Protein AF-A0A3D9JRZ2-F1 (afdb_monomer_lite)

Secondary structure (DSSP, 8-state):
-HHHHTSHHHHHHHHH--BTTTEEEETTEEEE-TT-TTS-SS-TTS--TTGGGTTTS-S-GGGGT-EEE-TT--HHHHHHHHHHHHS-PPP------PPPTT--HHHHHHHHHHHHHIIIIII-SGGGHHHHHHHHHHHS-HHHHHHHHHHHHHHHT-

Foldseek 3Di:
DLVVCQAPVVLCCLAQNDDPPAWDDDPQEIEGDPPPCCVDPPDPPDPSSSCPCCVSHPPCSVVNVHHYHYPPDDPVNVVVVVVVVPDDDDPDQPFDLDFPPPADVVQLVVLVVVVVCCCVPVVVHCPCVVVSVCCSVPVRVVVVRVVSRVVRSVVSVD

Radius of gyration: 23.25 Å; chains: 1; bounding box: 43×38×57 Å

pLDDT: mean 84.67, std 12.86, range [37.88, 97.25]

Structure (mmCIF, N/CA/C/O backbone):
data_AF-A0A3D9JRZ2-F1
#
_entry.id   AF-A0A3D9JRZ2-F1
#
loop_
_atom_site.group_PDB
_atom_site.id
_atom_site.type_symbol
_atom_site.label_atom_id
_atom_site.label_alt_id
_atom_site.label_comp_id
_atom_site.label_asym_id
_atom_site.label_entity_id
_atom_site.label_seq_id
_atom_site.pdbx_PDB_ins_code
_atom_site.Cartn_x
_atom_site.Cartn_y
_atom_site.Cartn_z
_atom_site.occupancy
_atom_site.B_iso_or_equiv
_atom_site.auth_seq_id
_atom_site.auth_comp_id
_atom_site.auth_asym_id
_atom_site.auth_atom_id
_atom_site.pdbx_PDB_model_num
ATOM 1 N N . MET A 1 1 ? -9.167 -18.057 19.635 1.00 76.00 1 MET A N 1
ATOM 2 C CA . MET A 1 1 ? -8.370 -16.864 20.015 1.00 76.00 1 MET A CA 1
ATOM 3 C C . MET A 1 1 ? -8.498 -15.768 18.965 1.00 76.00 1 MET A C 1
ATOM 5 O O . MET A 1 1 ? -8.928 -14.682 19.319 1.00 76.00 1 MET A O 1
ATOM 9 N N . LEU A 1 2 ? -8.220 -16.058 17.689 1.00 81.56 2 LEU A N 1
ATOM 10 C CA . LEU A 1 2 ? -8.408 -15.110 16.581 1.00 81.56 2 LEU A CA 1
ATOM 11 C C . LEU A 1 2 ? -9.860 -14.606 16.448 1.00 81.56 2 LEU A C 1
ATOM 13 O O . LEU A 1 2 ? -10.071 -13.404 16.346 1.00 81.56 2 LEU A O 1
ATOM 17 N N . ASP A 1 3 ? -10.858 -15.483 16.587 1.00 85.06 3 ASP A N 1
ATOM 18 C CA . ASP A 1 3 ? -12.276 -15.074 16.543 1.00 85.06 3 ASP A CA 1
ATOM 19 C C . ASP A 1 3 ? -12.652 -14.074 17.643 1.00 85.06 3 ASP A C 1
ATOM 21 O O . ASP A 1 3 ? -13.483 -13.193 17.445 1.00 85.06 3 ASP A O 1
ATOM 25 N N . TRP A 1 4 ? -12.017 -14.190 18.813 1.00 88.50 4 TRP A N 1
ATOM 26 C CA . TRP A 1 4 ? -12.237 -13.252 19.908 1.00 88.50 4 TRP A CA 1
ATOM 27 C C . TRP A 1 4 ? -11.617 -11.888 19.595 1.00 88.50 4 TRP A C 1
ATOM 29 O O . TRP A 1 4 ? -12.265 -10.871 19.823 1.00 88.50 4 TRP A O 1
ATOM 39 N N . LEU A 1 5 ? -10.416 -11.857 19.007 1.00 84.75 5 LEU A N 1
ATOM 40 C CA . LEU A 1 5 ? -9.772 -10.613 18.570 1.00 84.75 5 LEU A CA 1
ATOM 41 C C . LEU A 1 5 ? -10.596 -9.889 17.496 1.00 84.75 5 LEU A C 1
ATOM 43 O O . LEU A 1 5 ? -10.687 -8.669 17.529 1.00 84.75 5 LEU A O 1
ATOM 47 N N . ALA A 1 6 ? -11.245 -10.633 16.595 1.00 84.38 6 ALA A N 1
ATOM 48 C CA . ALA A 1 6 ? -12.137 -10.081 15.573 1.00 84.38 6 ALA A CA 1
ATOM 49 C C . ALA A 1 6 ? -13.541 -9.704 16.091 1.00 84.38 6 ALA A C 1
ATOM 51 O O . ALA A 1 6 ? -14.337 -9.120 15.354 1.00 84.38 6 ALA A O 1
ATOM 52 N N . SER A 1 7 ? -13.870 -10.030 17.344 1.00 89.06 7 SER A N 1
ATOM 53 C CA . SER A 1 7 ? -15.127 -9.606 17.968 1.00 89.06 7 SER A CA 1
ATOM 54 C C . SER A 1 7 ? -15.118 -8.107 18.288 1.00 89.06 7 SER A C 1
ATOM 56 O O . SER A 1 7 ? -14.068 -7.471 18.292 1.00 89.06 7 SER A O 1
ATOM 58 N N . LYS A 1 8 ? -16.283 -7.536 18.627 1.00 89.31 8 LYS A N 1
ATOM 59 C CA . LYS A 1 8 ? -16.390 -6.128 19.054 1.00 89.31 8 LYS A CA 1
ATOM 60 C C . LYS A 1 8 ? -15.436 -5.798 20.200 1.00 89.31 8 LYS A C 1
ATOM 62 O O . LYS A 1 8 ? -14.719 -4.812 20.125 1.00 89.31 8 LYS A O 1
ATOM 67 N N . GLU A 1 9 ? -15.411 -6.634 21.233 1.00 90.06 9 GLU A N 1
ATOM 68 C CA . GLU A 1 9 ? -14.604 -6.376 22.430 1.00 90.06 9 GLU A CA 1
ATOM 69 C C . GLU A 1 9 ? -13.107 -6.550 22.158 1.00 90.06 9 GLU A C 1
ATOM 71 O O . GLU A 1 9 ? -12.298 -5.744 22.610 1.00 90.06 9 GLU A O 1
ATOM 76 N N . GLY A 1 10 ? -12.740 -7.556 21.358 1.00 88.56 10 GLY A N 1
ATOM 77 C CA . GLY A 1 10 ? -11.362 -7.731 20.903 1.00 88.56 10 GLY A CA 1
ATOM 78 C C . GLY A 1 10 ? -10.887 -6.545 20.067 1.00 88.56 10 GLY A C 1
ATOM 79 O O . GLY A 1 10 ? -9.820 -5.999 20.334 1.00 88.56 10 GLY A O 1
ATOM 80 N N . PHE A 1 11 ? -11.719 -6.088 19.127 1.00 89.31 11 PHE A N 1
ATOM 81 C CA . PHE A 1 11 ? -11.433 -4.933 18.284 1.00 89.31 11 PHE A CA 1
ATOM 82 C C . PHE A 1 11 ? -11.238 -3.656 19.104 1.00 89.31 11 PHE A C 1
ATOM 84 O O . PHE A 1 11 ? -10.261 -2.946 18.875 1.00 89.31 11 PHE A O 1
ATOM 91 N N . LEU A 1 12 ? -12.131 -3.371 20.060 1.00 89.06 12 LEU A N 1
ATOM 92 C CA . LEU A 1 12 ? -12.025 -2.200 20.936 1.00 89.06 12 LEU A CA 1
ATOM 93 C C . LEU A 1 12 ? -10.743 -2.245 21.770 1.00 89.06 12 LEU A C 1
ATOM 95 O O . LEU A 1 12 ? -10.041 -1.240 21.843 1.00 89.06 12 LEU A O 1
ATOM 99 N N . LEU A 1 13 ? -10.406 -3.407 22.337 1.00 87.69 13 LEU A N 1
ATOM 100 C CA . LEU A 1 13 ? -9.185 -3.566 23.121 1.00 87.69 13 LEU A CA 1
ATOM 101 C C . LEU A 1 13 ? -7.937 -3.324 22.278 1.00 87.69 13 LEU A C 1
ATOM 103 O O . LEU A 1 13 ? -7.040 -2.608 22.717 1.00 87.69 13 LEU A O 1
ATOM 107 N N . THR A 1 14 ? -7.869 -3.918 21.086 1.00 86.06 14 THR A N 1
ATOM 108 C CA . THR A 1 14 ? -6.682 -3.778 20.248 1.00 86.06 14 THR A CA 1
ATOM 109 C C . THR A 1 14 ? -6.604 -2.402 19.610 1.00 86.06 14 THR A C 1
ATOM 111 O O . THR A 1 14 ? -5.513 -1.901 19.504 1.00 86.06 14 THR 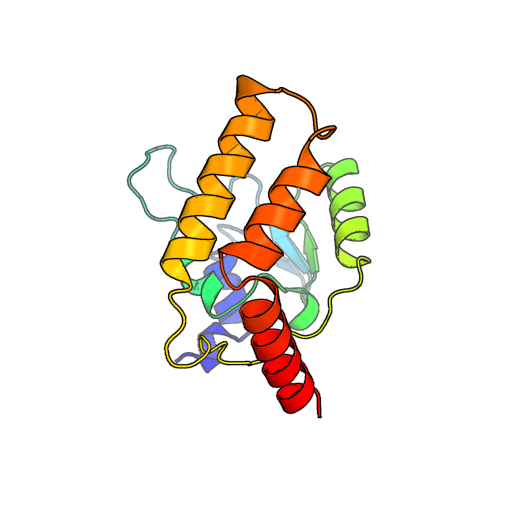A O 1
ATOM 114 N N . HIS A 1 15 ? -7.696 -1.739 19.231 1.00 84.12 15 HIS A N 1
ATOM 115 C CA . HIS A 1 15 ? -7.603 -0.458 18.509 1.00 84.12 15 HIS A CA 1
ATOM 116 C C . HIS A 1 15 ? -7.696 0.773 19.405 1.00 84.12 15 HIS A C 1
ATOM 118 O O . HIS A 1 15 ? -7.107 1.807 19.099 1.00 84.12 15 HIS A O 1
ATOM 124 N N . TYR A 1 16 ? -8.444 0.679 20.504 1.00 84.81 16 TYR A N 1
ATOM 125 C CA . TYR A 1 16 ? -8.772 1.823 21.355 1.00 84.81 16 TYR A CA 1
ATOM 126 C C . TYR A 1 16 ? -8.428 1.601 22.827 1.00 84.81 16 TYR A C 1
ATOM 128 O O . TYR A 1 16 ? -8.553 2.532 23.613 1.00 84.81 16 TYR A O 1
ATOM 136 N N . GLY A 1 17 ? -7.977 0.411 23.222 1.00 86.44 17 GLY A N 1
ATOM 137 C CA . GLY A 1 17 ? -7.527 0.112 24.574 1.00 86.44 17 GLY A CA 1
ATOM 138 C C . GLY A 1 17 ? -8.655 -0.192 25.560 1.00 86.44 17 GLY A C 1
ATOM 139 O O . GLY A 1 17 ? -9.593 -0.921 25.264 1.00 86.44 17 GLY A O 1
ATOM 140 N N . PHE A 1 18 ? -8.532 0.308 26.787 1.00 86.06 18 PHE A N 1
ATOM 141 C CA . PHE A 1 18 ? -9.471 0.019 27.882 1.00 86.06 18 PHE A CA 1
ATOM 142 C C . PHE A 1 18 ? -10.580 1.069 28.018 1.00 86.06 18 PHE A C 1
ATOM 144 O O . PHE A 1 18 ? -10.286 2.264 28.108 1.00 86.06 18 PHE A O 1
ATOM 151 N N . GLU A 1 19 ? -11.829 0.619 28.153 1.00 88.50 19 GLU A N 1
ATOM 152 C CA . GLU A 1 19 ? -12.978 1.472 28.479 1.00 88.50 19 GLU A CA 1
ATOM 153 C C . GLU A 1 19 ? -12.776 2.225 29.808 1.00 88.50 19 GLU A C 1
ATOM 155 O O . GLU A 1 19 ? -12.188 1.707 30.758 1.00 88.50 19 GLU A O 1
ATOM 160 N N . GLY A 1 20 ? -13.218 3.481 29.871 1.00 85.31 20 GLY A N 1
ATOM 161 C CA . GLY A 1 20 ? -13.068 4.383 31.016 1.00 85.31 20 GLY A CA 1
ATOM 162 C C . GLY A 1 20 ? -11.680 5.017 31.151 1.00 85.31 20 GLY A C 1
ATOM 163 O O . GLY A 1 20 ? -11.565 6.102 31.715 1.00 85.31 20 GLY A O 1
ATOM 164 N N . LYS A 1 21 ? -10.637 4.383 30.600 1.00 83.75 21 LYS A N 1
ATOM 165 C CA . LYS A 1 21 ? -9.277 4.945 30.542 1.00 83.75 21 LYS A CA 1
ATOM 166 C C . LYS A 1 21 ? -8.967 5.584 29.193 1.00 83.75 21 LYS A C 1
ATOM 168 O O . LYS A 1 21 ? -8.344 6.637 29.155 1.00 83.75 21 LYS A O 1
ATOM 173 N N . HIS A 1 22 ? -9.387 4.936 28.112 1.00 84.12 22 HIS A N 1
ATOM 174 C CA . HIS A 1 22 ? -9.019 5.315 26.754 1.00 84.12 22 HIS A CA 1
ATOM 175 C C . HIS A 1 22 ? -10.223 5.753 25.912 1.00 84.12 22 HIS A C 1
ATOM 177 O O . HIS A 1 22 ? -10.158 6.671 25.099 1.00 84.12 22 HIS A O 1
ATOM 183 N N . TYR A 1 23 ? -11.375 5.134 26.121 1.00 88.75 23 TYR A N 1
ATOM 184 C CA . TYR A 1 23 ? -12.613 5.540 25.467 1.00 88.75 23 TYR A CA 1
ATOM 185 C C . TYR A 1 23 ? -13.781 5.418 26.434 1.00 88.75 23 TYR A C 1
ATOM 187 O O . TYR A 1 23 ? -13.700 4.718 27.443 1.00 88.75 23 TYR A O 1
ATOM 195 N N . THR A 1 24 ? -14.886 6.074 26.116 1.00 91.56 24 THR A N 1
ATOM 196 C CA . THR A 1 24 ? -16.180 5.829 26.753 1.00 91.56 24 THR A CA 1
ATOM 197 C C . THR A 1 24 ? -17.136 5.219 25.743 1.00 91.56 24 THR A C 1
ATOM 199 O O . THR A 1 24 ? -17.037 5.474 24.540 1.00 91.56 24 THR A O 1
ATOM 202 N N . ARG A 1 25 ? -18.047 4.371 26.219 1.00 91.88 25 ARG A N 1
ATOM 203 C CA . ARG A 1 25 ? -19.028 3.691 25.378 1.00 91.88 25 ARG A CA 1
ATOM 204 C C . ARG A 1 25 ? -20.438 4.054 25.809 1.00 91.88 25 ARG A C 1
ATOM 206 O O . ARG A 1 25 ? -20.781 3.999 26.984 1.00 91.88 25 ARG A O 1
ATOM 213 N N . SER A 1 26 ? -21.270 4.379 24.829 1.00 91.88 26 SER A N 1
ATOM 214 C CA . SER A 1 26 ? -22.713 4.525 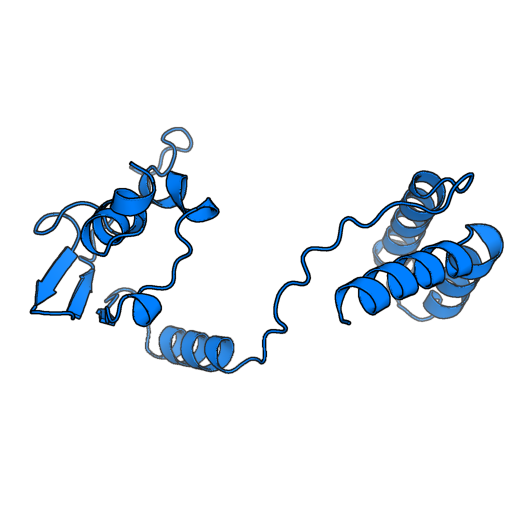24.991 1.00 91.88 26 SER A CA 1
ATOM 215 C C . SER A 1 26 ? -23.401 3.708 23.903 1.00 91.88 26 SER A C 1
ATOM 217 O O . SER A 1 26 ? -23.450 4.099 22.736 1.00 91.88 26 SER A O 1
ATOM 219 N N . GLY A 1 27 ? -23.859 2.505 24.259 1.00 90.19 27 GLY A N 1
ATOM 220 C CA . GLY A 1 27 ? -24.388 1.541 23.292 1.00 90.19 27 GLY A CA 1
ATOM 221 C C . GLY A 1 27 ? -23.333 1.118 22.261 1.00 90.19 27 GLY A C 1
ATOM 222 O O . GLY A 1 27 ? -22.367 0.432 22.603 1.00 90.19 27 GLY A O 1
ATOM 223 N N . ASN A 1 28 ? -23.531 1.519 21.001 1.00 90.56 28 ASN A N 1
ATOM 224 C CA . ASN A 1 28 ? -22.597 1.279 19.890 1.00 90.56 28 ASN A CA 1
ATOM 225 C C . ASN A 1 28 ? -21.707 2.493 19.569 1.00 90.56 28 ASN A C 1
ATOM 227 O O . ASN A 1 28 ? -20.867 2.410 18.673 1.00 90.56 28 ASN A O 1
ATOM 231 N N . THR A 1 29 ? -21.889 3.611 20.271 1.00 91.56 29 THR A N 1
ATOM 232 C CA . THR A 1 29 ? -21.077 4.813 20.092 1.00 91.56 29 THR A CA 1
ATOM 23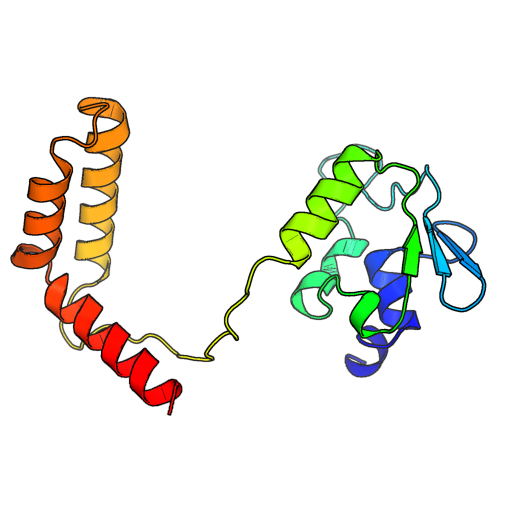3 C C . THR A 1 29 ? -19.877 4.765 21.030 1.00 91.56 29 THR A C 1
ATOM 235 O O . THR A 1 29 ? -20.029 4.568 22.236 1.00 91.56 29 THR A O 1
ATOM 238 N N . ILE A 1 30 ? -18.688 4.940 20.464 1.00 91.69 30 ILE A N 1
ATOM 239 C CA . ILE A 1 30 ? -17.394 4.930 21.140 1.00 91.69 30 ILE A CA 1
ATOM 240 C C . ILE A 1 30 ? -16.814 6.333 21.036 1.00 91.69 30 ILE A C 1
ATOM 242 O O . ILE A 1 30 ? -16.547 6.804 19.934 1.00 91.69 30 ILE A O 1
ATOM 246 N N . THR A 1 31 ? -16.604 6.999 22.163 1.00 90.38 31 THR A N 1
ATOM 247 C CA . THR A 1 31 ? -15.979 8.324 22.202 1.00 90.38 31 THR A CA 1
ATOM 248 C C . THR A 1 31 ? -14.555 8.177 22.711 1.00 90.38 31 THR A C 1
ATOM 250 O O . THR A 1 31 ? -14.343 7.762 23.852 1.00 90.38 31 THR A O 1
ATOM 253 N N . LEU A 1 32 ? -13.573 8.502 21.872 1.00 87.88 32 LEU A N 1
ATOM 254 C CA . LEU A 1 32 ? -12.165 8.455 22.259 1.00 87.88 32 LEU A CA 1
ATOM 255 C C . LEU A 1 32 ? -11.856 9.596 23.231 1.00 87.88 32 LEU A C 1
ATOM 257 O O . LEU A 1 32 ? -12.321 10.722 23.056 1.00 87.88 32 LEU A O 1
ATOM 261 N N . LEU A 1 33 ? -11.066 9.315 24.264 1.00 85.31 33 LEU A N 1
ATOM 262 C CA . LEU A 1 33 ? -10.602 10.340 25.191 1.00 85.31 33 LEU A CA 1
ATOM 263 C C . LEU A 1 33 ? -9.364 11.032 24.606 1.00 85.31 33 LEU A C 1
ATOM 265 O O . LEU A 1 33 ? -8.490 10.394 24.020 1.00 85.31 33 LEU A O 1
ATOM 269 N N . ALA A 1 34 ? -9.286 12.357 24.758 1.00 64.75 34 ALA A N 1
ATOM 270 C CA . ALA A 1 34 ? -8.257 13.191 24.130 1.00 64.75 34 ALA A CA 1
ATOM 271 C C . ALA A 1 34 ? -6.817 12.858 24.572 1.00 64.75 34 ALA A C 1
ATOM 273 O O . ALA A 1 34 ? -5.882 13.223 23.864 1.00 64.75 34 ALA A O 1
ATOM 274 N N . ASP A 1 35 ? -6.651 12.113 25.669 1.00 61.69 35 ASP A N 1
ATOM 275 C CA . ASP A 1 35 ? -5.381 11.614 26.220 1.00 61.69 35 ASP A CA 1
ATOM 276 C C . ASP A 1 35 ? -5.084 10.151 25.845 1.00 61.69 35 ASP A C 1
ATOM 278 O O . ASP A 1 35 ? -4.292 9.478 26.498 1.00 61.69 35 ASP A O 1
ATOM 282 N N . ASN A 1 36 ? -5.673 9.649 24.754 1.00 53.50 36 ASN A N 1
ATOM 283 C CA . ASN A 1 36 ? -5.324 8.363 24.143 1.00 53.50 36 ASN A CA 1
ATOM 284 C C . ASN A 1 36 ? -3.913 8.325 23.549 1.00 53.50 36 ASN A C 1
ATOM 286 O O . ASN A 1 36 ? -3.732 8.134 22.348 1.00 53.50 36 ASN A O 1
ATOM 290 N N . SER A 1 37 ? -2.898 8.513 24.379 1.00 47.22 37 SER A N 1
ATOM 291 C CA . SER A 1 37 ? -1.536 8.061 24.137 1.00 47.22 37 SER A CA 1
ATOM 292 C C . SER A 1 37 ? -1.401 6.604 24.594 1.00 47.22 37 SER A C 1
ATOM 294 O O . SER A 1 37 ? -0.611 6.250 25.464 1.00 47.22 37 SER A O 1
ATOM 296 N N . GLY A 1 38 ? -2.193 5.722 23.975 1.00 48.16 38 GLY A N 1
ATOM 297 C CA . GLY A 1 38 ? -1.733 4.346 23.765 1.00 48.16 38 GLY A CA 1
ATOM 298 C C . GLY A 1 38 ? -0.538 4.311 22.800 1.00 48.16 38 GLY A C 1
ATOM 299 O O . GLY A 1 38 ? 0.290 3.409 22.876 1.00 48.16 38 GLY A O 1
ATOM 300 N N . THR A 1 39 ? -0.391 5.365 21.986 1.00 47.97 39 THR A N 1
ATOM 301 C CA . THR A 1 39 ? 0.852 5.757 21.322 1.00 47.97 39 THR A CA 1
ATOM 302 C C . THR A 1 39 ? 1.842 6.232 22.381 1.00 47.97 39 THR A C 1
ATOM 304 O O . THR A 1 39 ? 1.566 7.220 23.061 1.00 47.97 39 THR A O 1
ATOM 307 N N . GLY A 1 40 ? 2.951 5.509 22.538 1.00 43.78 40 GLY A N 1
ATOM 308 C CA . GLY A 1 40 ? 3.923 5.660 23.619 1.00 43.78 40 GLY A CA 1
ATOM 309 C C . GLY A 1 40 ? 4.171 7.098 24.084 1.00 43.78 40 GLY A C 1
ATOM 310 O O . GLY A 1 40 ? 4.269 8.029 23.285 1.00 43.78 40 GLY A O 1
ATOM 311 N N . SER A 1 41 ? 4.314 7.258 25.403 1.00 37.88 41 SER A N 1
ATOM 312 C CA . SER A 1 41 ? 5.093 8.341 26.016 1.00 37.88 41 SER A CA 1
ATOM 313 C C . SER A 1 41 ? 6.248 8.686 25.083 1.00 37.88 41 SER A C 1
ATOM 315 O O . SER A 1 41 ? 7.062 7.800 24.928 1.00 37.88 41 SER A O 1
ATOM 317 N N . GLY A 1 42 ? 6.274 9.848 24.417 1.00 42.00 42 GLY A N 1
ATOM 318 C CA . GLY A 1 42 ? 7.068 10.159 23.207 1.00 42.00 42 GLY A CA 1
ATOM 319 C C . GLY A 1 42 ? 8.540 9.704 23.135 1.00 42.00 42 GLY A C 1
ATOM 320 O O . GLY A 1 42 ? 9.439 10.526 22.989 1.00 42.00 42 GLY A O 1
ATOM 321 N N . THR A 1 43 ? 8.785 8.400 23.181 1.00 40.59 43 THR A N 1
ATOM 322 C CA . THR A 1 43 ? 10.054 7.700 23.117 1.00 40.59 43 THR A CA 1
ATOM 323 C C . THR A 1 43 ? 9.947 6.698 21.966 1.00 40.59 43 THR A C 1
ATOM 325 O O . THR A 1 43 ? 8.962 5.963 21.880 1.00 40.59 43 THR A O 1
ATOM 328 N N . PRO A 1 44 ? 10.938 6.643 21.064 1.00 52.28 44 PRO A N 1
ATOM 329 C CA . PRO A 1 44 ? 10.911 5.789 19.870 1.00 52.28 44 PRO A CA 1
ATOM 330 C C . PRO A 1 44 ? 10.868 4.267 20.117 1.00 52.28 44 PRO A C 1
ATOM 332 O O . PRO A 1 44 ? 10.891 3.507 19.154 1.00 52.28 44 PRO A O 1
ATOM 335 N N . GLU A 1 45 ? 10.867 3.804 21.371 1.00 46.31 45 GLU A N 1
ATOM 336 C CA . GLU A 1 45 ? 11.228 2.423 21.734 1.00 46.31 45 GLU A CA 1
ATOM 337 C C . GLU A 1 45 ? 10.065 1.549 22.235 1.00 46.31 45 GLU A C 1
ATOM 339 O O . GLU A 1 45 ? 10.234 0.337 22.359 1.00 46.31 45 GLU A O 1
ATOM 344 N N . ALA A 1 46 ? 8.878 2.107 22.500 1.00 45.00 46 ALA A N 1
ATOM 345 C CA . ALA A 1 46 ? 7.713 1.304 22.878 1.00 45.00 46 ALA A CA 1
ATOM 346 C C . ALA A 1 46 ? 6.854 1.008 21.634 1.00 45.00 46 ALA A C 1
ATOM 348 O O . ALA A 1 46 ? 6.278 1.947 21.078 1.00 45.00 46 ALA A O 1
ATOM 349 N N . PRO A 1 47 ? 6.748 -0.256 21.175 1.00 53.06 47 PRO A N 1
ATOM 350 C CA . PRO A 1 47 ? 5.858 -0.591 20.073 1.00 53.06 47 PRO A CA 1
ATOM 351 C C . PRO A 1 47 ? 4.425 -0.225 20.458 1.00 53.06 47 PRO A C 1
ATOM 353 O O . PRO A 1 47 ? 3.956 -0.557 21.550 1.00 53.06 47 PRO A O 1
ATOM 356 N N . ASP A 1 48 ? 3.746 0.478 19.556 1.00 70.38 48 ASP A N 1
ATOM 357 C CA . ASP A 1 48 ? 2.335 0.807 19.690 1.00 70.38 48 ASP A CA 1
ATOM 358 C C . ASP A 1 48 ? 1.522 -0.495 19.686 1.00 70.38 48 ASP A C 1
ATOM 360 O O . ASP A 1 48 ? 1.229 -1.104 18.655 1.00 70.38 48 ASP A O 1
ATOM 364 N N . TRP A 1 49 ? 1.225 -0.983 20.886 1.00 74.56 49 TRP A N 1
ATOM 365 C CA . TRP A 1 49 ? 0.552 -2.260 21.082 1.00 74.56 49 TRP A CA 1
ATOM 366 C C . TRP A 1 49 ? -0.865 -2.249 20.498 1.00 74.56 49 TRP A C 1
ATOM 368 O O . TRP A 1 49 ? -1.392 -3.318 20.181 1.00 74.56 49 TRP A O 1
ATOM 378 N N . LEU A 1 50 ? -1.451 -1.060 20.302 1.00 77.00 50 LEU A N 1
ATOM 379 C CA . LEU A 1 50 ? -2.762 -0.921 19.687 1.00 77.00 50 LEU A CA 1
ATOM 380 C C . LEU A 1 50 ? -2.728 -1.287 18.189 1.00 77.00 50 LEU A C 1
ATOM 382 O O . LEU A 1 50 ? -3.605 -1.965 17.658 1.00 77.00 50 LEU A O 1
ATOM 386 N N . SER A 1 51 ? -1.655 -0.943 17.481 1.00 76.12 51 SER A N 1
ATOM 387 C CA . SER A 1 51 ? -1.540 -1.264 16.052 1.00 76.12 51 SER A CA 1
ATOM 388 C C . SER A 1 51 ? -1.001 -2.670 15.766 1.00 76.12 51 SER A C 1
ATOM 390 O O . SER A 1 51 ? -1.045 -3.118 14.617 1.00 76.12 51 SER A O 1
ATOM 392 N N . THR A 1 52 ? -0.568 -3.420 16.786 1.00 82.06 52 THR A N 1
ATOM 393 C CA . THR A 1 52 ? 0.059 -4.750 16.621 1.00 82.06 52 THR A CA 1
ATOM 394 C C . THR A 1 52 ? -0.845 -5.764 15.909 1.00 82.06 52 THR A C 1
ATOM 396 O O . THR A 1 52 ? -0.358 -6.604 15.156 1.00 82.06 52 THR A O 1
ATOM 399 N N . TRP A 1 53 ? -2.164 -5.678 16.101 1.00 80.69 53 TRP A N 1
ATOM 400 C CA . TRP A 1 53 ? -3.132 -6.623 15.525 1.00 80.69 53 TRP A CA 1
ATOM 401 C C . TRP A 1 53 ? -3.801 -6.135 14.233 1.00 80.69 53 TRP A C 1
ATOM 403 O O . TRP A 1 53 ? -4.575 -6.881 13.634 1.00 80.69 53 TRP A O 1
ATOM 413 N N . SER A 1 54 ? -3.457 -4.935 13.756 1.00 80.38 54 SER A N 1
ATOM 414 C CA . SER A 1 54 ? -4.083 -4.296 12.584 1.00 80.38 54 SER A CA 1
ATOM 415 C C . SER A 1 54 ? -3.971 -5.107 11.283 1.00 80.38 54 SER A C 1
ATOM 417 O O . SER A 1 54 ? -4.816 -4.987 10.398 1.00 80.38 54 SER A O 1
ATOM 419 N N . PHE A 1 55 ? -2.965 -5.985 11.168 1.00 80.81 55 PHE A N 1
ATOM 420 C CA . PHE A 1 55 ? -2.819 -6.894 10.024 1.00 80.81 55 PHE A CA 1
ATOM 421 C C . PHE A 1 55 ? -3.937 -7.948 9.943 1.00 80.81 55 PHE A C 1
ATOM 423 O O . PHE A 1 55 ? -4.201 -8.477 8.863 1.00 80.81 55 PHE A O 1
ATOM 430 N N . PHE A 1 56 ? -4.555 -8.287 11.079 1.00 81.62 56 PHE A N 1
ATOM 431 C CA . PHE A 1 56 ? -5.596 -9.307 11.197 1.00 81.62 56 PHE A CA 1
ATOM 432 C C . PHE A 1 56 ? -6.982 -8.687 11.405 1.00 81.62 56 PHE A C 1
ATOM 434 O O . PHE A 1 56 ? -7.960 -9.162 10.830 1.00 81.62 56 PHE A O 1
ATOM 441 N N . THR A 1 57 ? -7.071 -7.610 12.185 1.00 82.75 57 THR A N 1
ATOM 442 C CA . THR A 1 57 ? -8.301 -6.850 12.421 1.00 82.75 57 THR A CA 1
ATOM 443 C C . THR A 1 57 ? -8.168 -5.459 11.801 1.00 82.75 57 THR A C 1
ATOM 445 O O . THR A 1 57 ? -7.638 -4.562 12.444 1.00 82.75 57 THR A O 1
ATOM 448 N N . PRO A 1 58 ? -8.608 -5.251 10.545 1.00 79.69 58 PRO A N 1
ATOM 449 C CA . PRO A 1 58 ? -8.491 -3.948 9.898 1.00 79.69 58 PRO A CA 1
ATOM 450 C C . PRO A 1 58 ? -9.355 -2.902 10.613 1.00 79.69 58 PRO A C 1
ATOM 452 O O . PRO A 1 58 ? -10.415 -3.238 11.144 1.00 79.69 58 PRO A O 1
ATOM 455 N N . GLU A 1 59 ? -8.937 -1.634 10.574 1.00 81.12 59 GLU A N 1
ATOM 456 C CA . GLU A 1 59 ? -9.638 -0.504 11.201 1.00 81.12 59 GLU A CA 1
ATOM 457 C C . GLU A 1 59 ? -10.971 -0.199 10.487 1.00 81.12 59 GLU A C 1
ATOM 459 O O . GLU A 1 59 ? -11.103 0.728 9.691 1.00 81.12 59 GLU A O 1
ATOM 464 N N . ALA A 1 60 ? -11.979 -1.026 10.756 1.00 81.31 60 ALA A N 1
ATOM 465 C CA . ALA A 1 60 ? -13.303 -0.965 10.149 1.00 81.31 60 ALA A CA 1
ATOM 466 C C . ALA A 1 60 ? -14.406 -1.061 11.222 1.00 81.31 60 ALA A C 1
ATOM 468 O O . ALA A 1 60 ? -15.222 -1.987 11.193 1.00 81.31 60 ALA A O 1
ATOM 469 N N . PRO A 1 61 ? -14.486 -0.104 12.170 1.00 83.69 61 PRO A N 1
ATOM 470 C CA . PRO A 1 61 ? -15.472 -0.139 13.255 1.00 83.69 61 PRO A CA 1
ATOM 471 C C . PRO A 1 61 ? -16.920 -0.204 12.740 1.00 83.69 61 PRO A C 1
ATOM 473 O O . PRO A 1 61 ? -17.769 -0.863 13.341 1.00 83.69 61 PRO A O 1
ATOM 476 N N . MET A 1 62 ? -17.194 0.393 11.576 1.00 82.19 62 MET A N 1
ATOM 477 C CA . MET A 1 62 ? -18.509 0.347 10.930 1.00 82.19 62 MET A CA 1
ATOM 478 C C . MET A 1 62 ? -18.935 -1.067 10.519 1.00 82.19 62 MET A C 1
ATOM 480 O O . MET A 1 62 ? -20.117 -1.386 10.612 1.00 82.19 62 MET A O 1
ATOM 484 N N . ALA A 1 63 ? -17.997 -1.939 10.126 1.00 83.62 63 ALA A N 1
ATOM 485 C CA . ALA A 1 63 ? -18.299 -3.338 9.808 1.00 83.62 63 ALA A CA 1
ATOM 486 C C . ALA A 1 63 ? -18.775 -4.116 11.048 1.00 83.62 63 ALA A C 1
ATOM 488 O O . ALA A 1 63 ? -19.524 -5.083 10.938 1.00 83.62 63 ALA A O 1
ATOM 489 N N . LEU A 1 64 ? -18.390 -3.647 12.239 1.00 85.12 64 LEU A N 1
ATOM 490 C CA . LEU A 1 64 ? -18.846 -4.149 13.534 1.00 85.12 64 LEU A CA 1
ATOM 491 C C . LEU A 1 64 ? -20.074 -3.383 14.068 1.00 85.12 64 LEU A C 1
ATOM 493 O O . LEU A 1 64 ? -20.544 -3.650 15.178 1.00 85.12 64 LEU A O 1
ATOM 497 N N . GLY A 1 65 ? -20.613 -2.432 13.299 1.00 86.88 65 GLY A N 1
ATOM 498 C CA . GLY A 1 65 ? -21.722 -1.568 13.704 1.00 86.88 65 GLY A CA 1
ATOM 499 C C . GLY A 1 65 ? -21.367 -0.598 14.835 1.00 86.88 65 GLY A C 1
ATOM 500 O O . GLY A 1 65 ? -22.253 -0.229 15.604 1.00 86.88 65 GLY A O 1
ATOM 501 N N . LEU A 1 66 ? -20.088 -0.237 14.978 1.00 87.81 66 LEU A N 1
ATOM 502 C CA . LEU A 1 66 ? -19.593 0.739 15.949 1.00 87.81 66 LEU A CA 1
ATOM 503 C C . LEU A 1 66 ? -19.467 2.120 15.294 1.00 87.81 66 LEU A C 1
ATOM 505 O O . LEU A 1 66 ? -18.976 2.241 14.171 1.00 87.81 66 LEU A O 1
ATOM 509 N N . GLN A 1 67 ? -19.867 3.162 16.019 1.00 88.44 67 GLN A N 1
ATOM 510 C CA . GLN A 1 67 ? -19.677 4.554 15.618 1.00 88.44 67 GLN A CA 1
ATOM 511 C C . GLN A 1 67 ? -18.598 5.180 16.496 1.00 88.44 67 GLN A C 1
ATOM 513 O O . GLN A 1 67 ? -18.790 5.303 17.702 1.00 88.44 67 GLN A O 1
ATOM 518 N N . VAL A 1 68 ? -17.475 5.579 15.904 1.00 86.94 68 VAL A N 1
ATOM 519 C CA . VAL A 1 68 ? -16.331 6.121 16.649 1.00 86.94 68 VAL A CA 1
ATOM 520 C C . VAL A 1 68 ? -16.285 7.636 16.496 1.00 86.94 68 VAL A C 1
ATOM 522 O O . VAL A 1 68 ? -16.255 8.152 15.381 1.00 86.94 68 VAL A O 1
ATOM 525 N N . ILE A 1 69 ? -16.287 8.342 17.623 1.00 86.19 69 ILE A N 1
ATOM 526 C CA . ILE A 1 69 ? -16.157 9.793 17.716 1.00 86.19 69 ILE A CA 1
ATOM 527 C C . ILE A 1 69 ? -14.768 10.090 18.272 1.00 86.19 69 ILE A C 1
ATOM 529 O O . ILE A 1 69 ? -14.481 9.805 19.435 1.00 86.19 69 ILE A O 1
ATOM 533 N N . ASP A 1 70 ? -13.915 10.674 17.439 1.00 85.19 70 ASP A N 1
ATOM 534 C CA . ASP A 1 70 ? -12.610 11.172 17.858 1.00 85.19 70 ASP A CA 1
ATOM 535 C C . ASP A 1 70 ? -12.676 12.702 18.013 1.00 85.19 70 ASP A C 1
ATOM 537 O O . ASP A 1 70 ? -12.857 13.405 17.013 1.00 85.19 70 ASP A O 1
ATOM 541 N N . PRO A 1 71 ? -12.549 13.242 19.241 1.00 83.12 71 PRO A N 1
ATOM 542 C CA . PRO A 1 71 ? -12.605 14.682 19.482 1.00 83.12 71 PRO A CA 1
ATOM 543 C C . PRO A 1 71 ? -11.395 15.436 18.916 1.00 83.12 71 PRO A C 1
ATOM 545 O O . PRO A 1 71 ? -11.425 16.663 18.858 1.00 83.12 71 PRO A O 1
ATOM 548 N N . ARG A 1 72 ? -10.326 14.733 18.517 1.00 81.06 72 ARG A N 1
ATOM 549 C CA . ARG A 1 72 ? -9.129 15.332 17.913 1.00 81.06 72 ARG A CA 1
ATOM 550 C C . ARG A 1 72 ? -9.325 15.655 16.432 1.00 81.06 72 ARG A C 1
ATOM 552 O O . ARG A 1 72 ? -8.549 16.432 15.884 1.00 81.06 72 ARG A O 1
ATOM 559 N N . LEU A 1 73 ? -10.335 15.069 15.785 1.00 82.19 73 LEU A N 1
ATOM 560 C CA . LEU A 1 73 ? -10.615 15.312 14.374 1.00 82.19 73 LEU A CA 1
ATOM 561 C C . LEU A 1 73 ? -11.335 16.641 14.195 1.00 82.19 73 LEU A C 1
ATOM 563 O O . LEU A 1 73 ? -12.411 16.874 14.752 1.00 82.19 73 LEU A O 1
ATOM 567 N N . THR A 1 74 ? -10.754 17.494 13.361 1.00 88.31 74 THR A N 1
ATOM 568 C CA . THR A 1 74 ? -11.417 18.715 12.915 1.00 88.31 74 THR A CA 1
ATOM 569 C C . THR A 1 74 ? -12.552 18.378 11.950 1.00 88.31 74 THR A C 1
ATOM 571 O O . THR A 1 74 ? -12.628 17.274 11.408 1.00 88.31 74 THR A O 1
ATOM 574 N N . GLU A 1 75 ? -13.434 19.342 11.689 1.00 86.56 75 GLU A N 1
ATOM 575 C CA . GLU A 1 75 ? -14.507 19.148 10.707 1.00 86.56 75 GLU A CA 1
ATOM 576 C C . GLU A 1 75 ? -13.953 18.829 9.311 1.00 86.56 75 GLU A C 1
ATOM 578 O O . GLU A 1 75 ? -14.423 17.912 8.645 1.00 86.56 75 GLU A O 1
ATOM 583 N N . ARG A 1 76 ? -12.847 19.483 8.938 1.00 88.62 76 ARG A N 1
ATOM 584 C CA . ARG A 1 76 ? -12.105 19.190 7.709 1.00 88.62 76 ARG A CA 1
ATOM 585 C C . ARG A 1 76 ? -11.647 17.729 7.642 1.00 88.62 76 ARG A C 1
ATOM 587 O O . ARG A 1 76 ? -11.710 17.119 6.579 1.00 88.62 76 ARG A O 1
ATOM 594 N N . ASP A 1 77 ? -11.167 17.160 8.747 1.00 87.25 77 ASP A N 1
ATOM 595 C CA . ASP A 1 77 ? -10.691 15.771 8.760 1.00 87.25 77 ASP A CA 1
ATOM 596 C C . ASP A 1 77 ? -11.840 14.777 8.561 1.00 87.25 77 ASP A C 1
ATOM 598 O O . ASP A 1 77 ? -11.660 13.743 7.914 1.00 87.25 77 ASP A O 1
ATOM 602 N N . LYS A 1 78 ? -13.032 15.098 9.080 1.00 83.25 78 LYS A N 1
ATOM 603 C CA . LYS A 1 78 ? -14.238 14.290 8.862 1.00 83.25 78 LYS A CA 1
ATOM 604 C C . LYS A 1 78 ? -14.652 14.310 7.396 1.00 83.25 78 LYS A C 1
ATOM 606 O O . LYS A 1 78 ? -14.833 13.240 6.822 1.00 83.25 78 LYS A O 1
ATOM 611 N N . GLU A 1 79 ? -14.697 15.489 6.776 1.00 88.00 79 GLU A N 1
ATOM 612 C CA . GLU A 1 79 ? -14.997 15.634 5.344 1.00 88.00 79 GLU A CA 1
ATOM 613 C C . GLU A 1 79 ? -14.018 14.825 4.478 1.00 88.00 79 GLU A C 1
ATOM 615 O O . GLU A 1 79 ? -14.428 14.119 3.556 1.00 88.00 79 GLU A O 1
ATOM 620 N N . ILE A 1 80 ? -12.718 14.863 4.801 1.00 88.12 80 ILE A N 1
ATOM 621 C CA . ILE A 1 80 ? -11.699 14.070 4.099 1.00 88.12 80 ILE A CA 1
ATOM 622 C C . ILE A 1 80 ? -11.968 12.570 4.257 1.00 88.12 80 ILE A C 1
ATOM 624 O O . ILE A 1 80 ? -11.897 11.832 3.274 1.00 88.12 80 ILE A O 1
ATOM 628 N N . ARG A 1 81 ? -12.277 12.095 5.469 1.00 83.81 81 ARG A N 1
ATOM 629 C CA . ARG A 1 81 ? -12.573 10.672 5.708 1.00 83.81 81 ARG A CA 1
ATOM 630 C C . ARG A 1 81 ? -13.807 10.209 4.944 1.00 83.81 81 ARG A C 1
ATOM 632 O O . ARG A 1 81 ? -13.768 9.143 4.334 1.00 83.81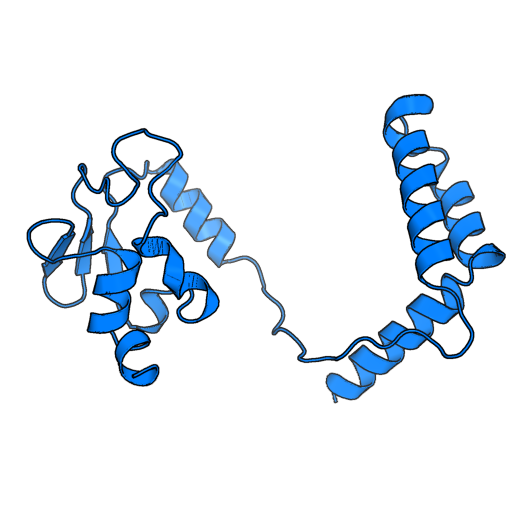 81 ARG A O 1
ATOM 639 N N . GLU A 1 82 ? -14.872 11.002 4.950 1.00 83.06 82 GLU A N 1
ATOM 640 C CA . GLU A 1 82 ? -16.093 10.704 4.199 1.00 83.06 82 GLU A CA 1
ATOM 641 C C . GLU A 1 82 ? -15.823 10.651 2.696 1.00 83.06 82 GLU A C 1
ATOM 643 O O . GLU A 1 82 ? -16.247 9.707 2.029 1.00 83.06 82 GLU A O 1
ATOM 648 N N . PHE A 1 83 ? -15.051 11.604 2.170 1.00 87.38 83 PHE A N 1
ATOM 649 C CA . PHE A 1 83 ? -14.631 11.599 0.773 1.00 87.38 83 PHE A CA 1
ATOM 650 C C . PHE A 1 83 ? -13.815 10.346 0.418 1.00 87.38 83 PHE A C 1
ATOM 652 O O . PHE A 1 83 ? -14.109 9.679 -0.573 1.00 87.38 83 PHE A O 1
ATOM 659 N N . LEU A 1 84 ? -12.819 9.983 1.235 1.00 85.81 84 LEU A N 1
ATOM 660 C CA . LEU A 1 84 ? -11.997 8.790 1.006 1.00 85.81 84 LEU A CA 1
ATOM 661 C C . LEU A 1 84 ? -12.828 7.500 1.050 1.00 85.81 84 LEU A C 1
ATOM 663 O O . LEU A 1 84 ? -12.597 6.604 0.240 1.00 85.81 84 LEU A O 1
ATOM 667 N N . ALA A 1 85 ? -13.813 7.413 1.948 1.00 80.25 85 ALA A N 1
ATOM 668 C CA . ALA A 1 85 ? -14.707 6.261 2.058 1.00 80.25 85 ALA A CA 1
ATOM 669 C C . ALA A 1 85 ? -15.637 6.089 0.840 1.00 80.25 85 ALA A C 1
ATOM 671 O O . ALA A 1 85 ? -16.091 4.978 0.571 1.00 80.25 85 ALA A O 1
ATOM 672 N N . GLN A 1 86 ? -15.907 7.162 0.087 1.00 83.56 86 GLN A N 1
ATOM 673 C CA . GLN A 1 86 ? -16.697 7.114 -1.150 1.00 83.56 86 GLN A CA 1
ATOM 674 C C . GLN A 1 86 ? -15.897 6.610 -2.360 1.00 83.56 86 GLN A C 1
ATOM 676 O O . GLN A 1 86 ? -16.490 6.266 -3.387 1.00 83.56 86 GLN A O 1
ATOM 681 N N . LEU A 1 87 ? -14.562 6.566 -2.278 1.00 86.12 87 LEU A N 1
ATOM 682 C CA . LEU A 1 87 ? -13.731 6.107 -3.386 1.00 86.12 87 LEU A CA 1
ATOM 683 C C . LEU A 1 87 ? -13.972 4.616 -3.650 1.00 86.12 87 LEU A C 1
ATOM 685 O O . LEU A 1 87 ? -13.868 3.771 -2.761 1.00 86.12 87 LEU A O 1
ATOM 689 N N . LEU A 1 88 ? -14.272 4.287 -4.908 1.00 81.75 88 LEU A N 1
ATOM 690 C CA . LEU A 1 88 ? -14.497 2.910 -5.333 1.00 81.75 88 LEU A CA 1
ATOM 691 C C . LEU A 1 88 ? -13.233 2.076 -5.120 1.00 81.75 88 LEU A C 1
ATOM 693 O O . LEU A 1 88 ? -12.225 2.260 -5.803 1.00 81.75 88 LEU A O 1
ATOM 697 N N . THR A 1 89 ? -13.320 1.099 -4.226 1.00 79.25 89 THR A N 1
ATOM 698 C CA . THR A 1 89 ? -12.295 0.070 -4.075 1.00 79.25 89 THR A CA 1
ATOM 699 C C . THR A 1 89 ? -12.678 -1.151 -4.905 1.00 79.25 89 THR A C 1
ATOM 701 O O . THR A 1 89 ? -13.838 -1.565 -4.963 1.00 79.25 89 THR A O 1
ATOM 704 N N . LYS A 1 90 ? -11.705 -1.724 -5.616 1.00 78.31 90 LYS A N 1
ATOM 705 C CA . LYS A 1 90 ? -11.886 -3.025 -6.266 1.00 78.31 90 LYS A CA 1
ATOM 706 C C . LYS A 1 90 ? -11.590 -4.122 -5.243 1.00 78.31 90 LYS A C 1
ATOM 708 O O . LYS A 1 90 ? -10.635 -3.970 -4.478 1.00 78.31 90 LYS A O 1
ATOM 713 N N . PRO A 1 91 ? -12.370 -5.218 -5.218 1.00 75.88 91 PRO A N 1
ATOM 714 C CA . PRO A 1 91 ? -12.061 -6.342 -4.349 1.00 75.88 91 PRO A CA 1
ATOM 715 C C . PRO A 1 91 ? -10.661 -6.862 -4.676 1.00 75.88 91 PRO A C 1
ATOM 717 O O . PRO A 1 91 ? -10.275 -6.964 -5.844 1.00 75.88 91 PRO A O 1
ATOM 720 N N . LYS A 1 92 ? -9.886 -7.168 -3.635 1.00 73.00 92 LYS A N 1
ATOM 721 C CA . LYS A 1 92 ? -8.545 -7.726 -3.795 1.00 73.00 92 LYS A CA 1
ATOM 722 C C . LYS A 1 92 ? -8.670 -9.128 -4.390 1.00 73.00 92 LYS A C 1
ATOM 724 O O . LYS A 1 92 ? -9.192 -10.026 -3.737 1.00 73.00 92 LYS A O 1
ATOM 729 N N . LEU A 1 93 ? -8.180 -9.315 -5.613 1.00 78.38 93 LEU A N 1
ATOM 730 C CA . LEU A 1 93 ? -8.052 -10.642 -6.210 1.00 78.38 93 LEU A CA 1
ATOM 731 C C . LEU A 1 93 ? -6.866 -11.354 -5.548 1.00 78.38 93 LEU A C 1
ATOM 733 O O . LEU A 1 93 ? -5.746 -10.839 -5.540 1.00 78.38 93 LEU A O 1
ATOM 737 N N . GLY A 1 94 ? -7.116 -12.516 -4.950 1.00 74.31 94 GLY A N 1
ATOM 738 C CA . GLY A 1 94 ? -6.086 -13.349 -4.329 1.00 74.31 94 GLY A CA 1
ATOM 739 C C . GLY A 1 94 ? -5.274 -14.105 -5.378 1.00 74.31 94 GLY A C 1
ATOM 740 O O . GLY A 1 94 ? -5.434 -15.312 -5.506 1.00 74.31 94 GLY A O 1
ATOM 741 N N . VAL A 1 95 ? -4.436 -13.399 -6.141 1.00 80.31 95 VAL A N 1
ATOM 742 C CA . VAL A 1 95 ? -3.604 -13.987 -7.204 1.00 80.31 95 VAL A CA 1
ATOM 743 C C . VAL A 1 95 ? -2.152 -14.048 -6.779 1.00 80.31 95 VAL A C 1
ATOM 745 O O . VAL A 1 95 ? -1.547 -13.028 -6.446 1.00 80.31 95 VAL A O 1
ATOM 748 N N . THR A 1 96 ? -1.568 -15.240 -6.847 1.00 79.88 96 THR A N 1
ATOM 749 C CA . THR A 1 96 ? -0.115 -15.400 -6.810 1.00 79.88 96 THR A CA 1
ATOM 750 C C . THR A 1 96 ? 0.442 -14.997 -8.170 1.00 79.88 96 THR A C 1
ATOM 752 O O . THR A 1 96 ? 0.285 -15.736 -9.133 1.00 79.88 96 THR A O 1
ATOM 755 N N . LEU A 1 97 ? 1.059 -13.816 -8.254 1.00 84.19 97 LEU A N 1
ATOM 756 C CA . LEU A 1 97 ? 1.708 -13.340 -9.476 1.00 84.19 97 LEU A CA 1
ATOM 757 C C . LEU A 1 97 ? 3.073 -14.011 -9.634 1.00 84.19 97 LEU A C 1
ATOM 759 O O . LEU A 1 97 ? 4.054 -13.607 -9.008 1.00 84.19 97 LEU A O 1
ATOM 763 N N . SER A 1 98 ? 3.128 -15.030 -10.481 1.00 87.88 98 SER A N 1
ATOM 764 C CA . SER A 1 98 ? 4.358 -15.737 -10.821 1.00 87.88 98 SER A CA 1
ATOM 765 C C . SER A 1 98 ? 5.035 -15.092 -12.033 1.00 87.88 98 SER A C 1
ATOM 767 O O . SER A 1 98 ? 4.351 -14.763 -13.010 1.00 87.88 98 SER A O 1
ATOM 769 N N . PRO A 1 99 ? 6.366 -14.897 -12.006 1.00 87.56 99 PRO A N 1
ATOM 770 C CA . PRO A 1 99 ? 7.097 -14.394 -13.161 1.00 87.56 99 PRO A CA 1
ATOM 771 C C . PRO A 1 99 ? 7.014 -15.387 -14.336 1.00 87.56 99 PRO A C 1
ATOM 773 O O . PRO A 1 99 ? 6.880 -16.593 -14.105 1.00 87.56 99 PRO A O 1
ATOM 776 N N . PRO A 1 100 ? 7.110 -14.915 -15.591 1.00 89.44 100 PRO A N 1
ATOM 777 C CA . PRO A 1 100 ? 7.216 -15.807 -16.740 1.00 89.44 100 PRO A CA 1
ATOM 778 C C . PRO A 1 100 ? 8.468 -16.691 -16.634 1.00 89.44 100 PRO A C 1
ATOM 780 O O . PRO A 1 100 ? 9.530 -16.236 -16.203 1.00 89.44 100 PRO A O 1
ATOM 783 N N . ILE A 1 101 ? 8.362 -17.954 -17.052 1.00 89.44 101 ILE A N 1
ATOM 784 C CA . ILE A 1 101 ? 9.486 -18.900 -17.014 1.00 89.44 101 ILE A CA 1
ATOM 785 C C . ILE A 1 101 ? 10.620 -18.396 -17.914 1.00 89.44 101 ILE A C 1
ATOM 787 O O . ILE A 1 101 ? 10.399 -18.063 -19.075 1.00 89.44 101 ILE A O 1
ATOM 791 N N . GLY A 1 102 ? 11.844 -18.380 -17.381 1.00 89.75 102 GLY A N 1
ATOM 792 C CA . GLY A 1 102 ? 13.047 -18.008 -18.131 1.00 89.75 102 GLY A CA 1
ATOM 793 C C . GLY A 1 102 ? 13.246 -16.504 -18.337 1.00 89.75 102 GLY A C 1
ATOM 794 O O . GLY A 1 102 ? 14.231 -16.125 -18.963 1.00 89.75 102 GLY A O 1
ATOM 795 N N . ILE A 1 103 ? 12.364 -15.653 -17.800 1.00 92.00 103 ILE A N 1
ATOM 796 C CA . ILE A 1 103 ? 12.494 -14.193 -17.872 1.00 92.00 103 ILE A CA 1
ATOM 797 C C . ILE A 1 103 ? 12.972 -13.641 -16.528 1.00 92.00 103 ILE A C 1
ATOM 799 O O . ILE A 1 103 ? 12.364 -13.882 -15.484 1.00 92.00 103 ILE A O 1
ATOM 803 N N . ASP A 1 104 ? 14.047 -12.850 -16.559 1.00 91.00 104 ASP A N 1
ATOM 804 C CA . ASP A 1 104 ? 14.551 -12.150 -15.379 1.00 91.00 104 ASP A CA 1
ATOM 805 C C . ASP A 1 104 ? 13.762 -10.858 -15.120 1.00 91.00 104 ASP A C 1
ATOM 807 O O . ASP A 1 104 ? 14.080 -9.769 -15.606 1.00 91.00 104 ASP A O 1
ATOM 811 N N . VAL A 1 105 ? 12.723 -10.977 -14.295 1.00 91.88 105 VAL A N 1
ATOM 812 C CA . VAL A 1 105 ? 11.915 -9.832 -13.850 1.00 91.88 105 VAL A CA 1
ATOM 813 C C . VAL A 1 105 ? 12.730 -8.850 -12.995 1.00 91.88 105 VAL A C 1
ATOM 815 O O . VAL A 1 105 ? 12.404 -7.661 -12.942 1.00 91.88 105 VAL A O 1
ATOM 818 N N . SER A 1 106 ? 13.809 -9.299 -12.350 1.00 92.38 106 SER A N 1
ATOM 819 C CA . SER A 1 106 ? 14.662 -8.434 -11.525 1.00 92.38 106 SER A CA 1
ATOM 820 C C . SER A 1 106 ? 15.480 -7.477 -12.387 1.00 92.38 106 SER A C 1
ATOM 822 O O . SER A 1 106 ? 15.635 -6.311 -12.015 1.00 92.38 106 SER A O 1
ATOM 824 N N . ALA A 1 107 ? 15.936 -7.924 -13.561 1.00 93.81 107 ALA A N 1
ATOM 825 C CA . ALA A 1 107 ? 16.605 -7.069 -14.541 1.00 93.81 107 ALA A CA 1
ATOM 826 C C . ALA A 1 107 ? 15.665 -5.966 -15.055 1.00 93.81 107 ALA A C 1
ATOM 828 O O . ALA A 1 107 ? 16.032 -4.789 -15.039 1.00 93.81 107 ALA A O 1
ATOM 829 N N . PHE A 1 108 ? 14.423 -6.324 -15.406 1.00 95.06 108 PHE A N 1
ATOM 830 C CA . PHE A 1 108 ? 13.387 -5.356 -15.784 1.00 95.06 108 PHE A CA 1
ATOM 831 C C . PHE A 1 108 ? 13.148 -4.309 -14.685 1.00 95.06 108 PHE A C 1
ATOM 833 O O . PHE A 1 108 ? 13.184 -3.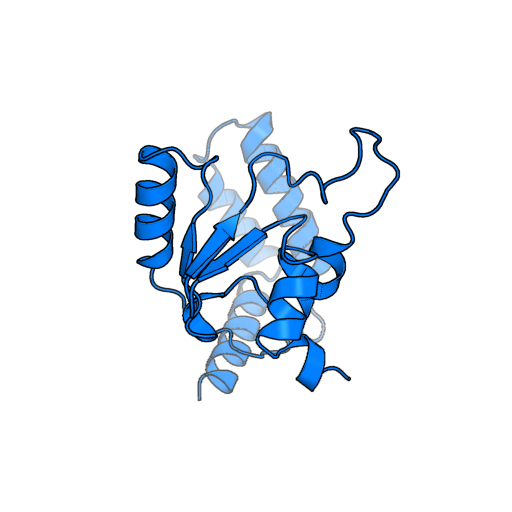107 -14.947 1.00 95.06 108 PHE A O 1
ATOM 840 N N . ARG A 1 109 ? 12.952 -4.745 -13.431 1.00 94.94 109 ARG A N 1
ATOM 841 C CA . ARG A 1 109 ? 12.712 -3.834 -12.297 1.00 94.94 109 ARG A CA 1
ATOM 842 C C . ARG A 1 109 ? 13.904 -2.932 -12.001 1.00 94.94 109 ARG A C 1
ATOM 844 O O . ARG A 1 109 ? 13.716 -1.752 -11.717 1.00 94.94 109 ARG A O 1
ATOM 851 N N . SER A 1 110 ? 15.116 -3.470 -12.092 1.00 96.81 110 SER A N 1
ATOM 852 C CA . SER A 1 110 ? 16.344 -2.699 -11.892 1.00 96.81 110 SER A CA 1
ATOM 853 C C . SER A 1 110 ? 16.455 -1.577 -12.919 1.00 96.81 110 SER A C 1
ATOM 855 O O . SER A 1 110 ? 16.648 -0.422 -12.539 1.00 96.81 110 SER A O 1
ATOM 857 N N . LYS A 1 111 ? 16.232 -1.886 -14.204 1.00 97.12 111 LYS A N 1
ATOM 858 C CA . LYS A 1 111 ? 16.275 -0.870 -15.257 1.00 97.12 111 LYS A CA 1
ATOM 859 C C . LYS A 1 111 ? 15.141 0.145 -15.134 1.00 97.12 111 LYS A C 1
ATOM 861 O O . LYS A 1 111 ? 15.366 1.339 -15.309 1.00 97.12 111 LYS A O 1
ATOM 866 N N . GLN A 1 112 ? 13.940 -0.308 -14.777 1.00 96.69 112 GLN A N 1
ATOM 867 C CA . GLN A 1 112 ? 12.802 0.577 -14.530 1.00 96.69 112 GLN A CA 1
ATOM 868 C C . GLN A 1 112 ? 13.128 1.612 -13.447 1.00 96.69 112 GLN A C 1
ATOM 870 O O . GLN A 1 112 ? 12.863 2.797 -13.635 1.00 96.69 112 GLN A O 1
ATOM 875 N N . ASN A 1 113 ? 13.732 1.182 -12.338 1.00 97.25 113 ASN A N 1
ATOM 876 C CA . ASN A 1 113 ? 14.119 2.083 -11.255 1.00 97.25 113 ASN A CA 1
ATOM 877 C C . ASN A 1 113 ? 15.191 3.086 -11.695 1.00 97.25 113 ASN A C 1
ATOM 879 O O . ASN A 1 113 ? 15.067 4.268 -11.388 1.00 97.25 113 ASN A O 1
ATOM 883 N N . GLU A 1 114 ? 16.208 2.637 -12.434 1.00 97.19 114 GLU A N 1
ATOM 884 C CA . GLU A 1 114 ? 17.246 3.512 -12.992 1.00 97.19 114 GLU A CA 1
ATOM 885 C C . GLU A 1 114 ? 16.632 4.625 -13.854 1.00 97.19 114 GLU A C 1
ATOM 887 O O . GLU A 1 114 ? 16.874 5.805 -13.604 1.00 97.19 114 GLU A O 1
ATOM 892 N N . LEU A 1 115 ? 15.769 4.264 -14.808 1.00 96.62 115 LEU A N 1
ATOM 893 C CA . LEU A 1 115 ? 15.136 5.220 -15.719 1.00 96.62 115 LEU A CA 1
ATOM 894 C C . LEU A 1 115 ? 14.191 6.185 -14.994 1.00 96.62 115 LEU A C 1
ATOM 896 O O . LEU A 1 115 ? 14.152 7.370 -15.324 1.00 96.62 115 LEU A O 1
ATOM 900 N N . LEU A 1 116 ? 13.462 5.715 -13.977 1.00 95.50 116 LEU A N 1
ATOM 901 C CA . LEU A 1 116 ? 12.631 6.582 -13.137 1.00 95.50 116 LEU A CA 1
ATOM 902 C C . LEU A 1 116 ? 13.478 7.584 -12.340 1.00 95.50 116 LEU A C 1
ATOM 904 O O . LEU A 1 116 ? 13.109 8.754 -12.250 1.00 95.50 116 LEU A O 1
ATOM 908 N N . ILE A 1 117 ? 14.624 7.161 -11.799 1.00 96.56 117 ILE A N 1
ATOM 909 C CA . ILE A 1 117 ? 15.562 8.053 -11.100 1.00 96.56 117 ILE A CA 1
ATOM 910 C C . ILE A 1 117 ? 16.103 9.110 -12.069 1.00 96.56 117 ILE A C 1
ATOM 912 O O . ILE A 1 117 ? 16.082 10.299 -11.747 1.00 96.56 117 ILE A O 1
ATOM 916 N N . THR A 1 118 ? 16.537 8.710 -13.266 1.00 96.31 118 THR A N 1
ATOM 917 C CA . THR A 1 118 ? 17.007 9.645 -14.298 1.00 96.31 118 THR A CA 1
ATOM 918 C C . THR A 1 118 ? 15.924 10.655 -14.674 1.00 96.31 118 THR A C 1
ATOM 920 O O . THR A 1 118 ? 16.180 11.859 -14.666 1.00 96.31 118 THR A O 1
ATOM 923 N N . LEU A 1 119 ? 14.697 10.190 -14.918 1.00 96.44 119 LEU A N 1
ATOM 924 C CA . LEU A 1 119 ? 13.565 11.043 -15.277 1.00 96.44 119 LEU A CA 1
ATOM 925 C C . LEU A 1 119 ? 13.250 12.082 -14.189 1.00 96.44 119 LEU A C 1
ATOM 927 O O . LEU A 1 119 ? 13.007 13.251 -14.495 1.00 96.44 119 LEU A O 1
ATOM 931 N N . LEU A 1 120 ? 13.278 11.676 -12.916 1.00 95.06 120 LEU A N 1
ATOM 932 C CA . LEU A 1 120 ? 12.956 12.550 -11.786 1.00 95.06 120 LEU A CA 1
ATOM 933 C C . LEU A 1 120 ? 14.074 13.549 -11.465 1.00 95.06 120 LEU A C 1
ATOM 935 O O . LEU A 1 120 ? 13.789 14.718 -11.201 1.00 95.06 120 LEU A O 1
ATOM 939 N N . PHE A 1 121 ? 15.334 13.109 -11.468 1.00 96.62 121 PHE A N 1
ATOM 940 C CA . PHE A 1 121 ? 16.436 13.895 -10.903 1.00 96.62 121 PHE A CA 1
ATOM 941 C C . PHE A 1 121 ? 17.363 14.519 -11.941 1.00 96.62 121 PHE A C 1
ATOM 943 O O . PHE A 1 121 ? 17.870 15.621 -11.710 1.00 96.62 121 PHE A O 1
ATOM 950 N N . SER A 1 122 ? 17.582 13.844 -13.068 1.00 95.12 122 SER A N 1
ATOM 951 C CA . SER A 1 122 ? 18.449 14.338 -14.138 1.00 95.12 122 SER A CA 1
ATOM 952 C C . SER A 1 122 ? 17.648 15.171 -15.130 1.00 95.12 122 SER A C 1
ATOM 954 O O . SER A 1 122 ? 17.906 16.365 -15.270 1.00 95.12 122 SER A O 1
ATOM 956 N N . ASP A 1 123 ? 16.633 14.570 -15.748 1.00 95.06 123 ASP A N 1
ATOM 957 C CA . ASP A 1 123 ? 15.837 15.226 -16.789 1.00 95.06 123 ASP A CA 1
ATOM 958 C C . ASP A 1 123 ? 14.821 16.210 -16.205 1.00 95.06 123 ASP A C 1
ATOM 960 O O . ASP A 1 123 ? 14.474 17.204 -16.844 1.00 95.06 123 ASP A O 1
ATOM 964 N N . LYS A 1 124 ? 14.337 15.928 -14.984 1.00 94.62 124 LYS A N 1
ATOM 965 C CA . LYS A 1 124 ? 13.324 16.719 -14.259 1.00 94.62 124 LYS A CA 1
ATOM 966 C C . LYS A 1 124 ? 12.073 16.983 -15.105 1.00 94.62 124 LYS A C 1
ATOM 968 O O . LYS A 1 124 ? 11.426 18.023 -14.982 1.00 94.62 124 LYS A O 1
ATOM 973 N N . SER A 1 125 ? 11.753 16.049 -15.997 1.00 93.50 125 SER A N 1
ATOM 974 C CA . SER A 1 125 ? 10.683 16.170 -16.979 1.00 93.50 125 SER A CA 1
ATOM 975 C C . SER A 1 125 ? 10.246 14.797 -17.470 1.00 93.50 125 SER A C 1
ATOM 977 O O . SER A 1 125 ? 11.071 13.935 -17.755 1.00 93.50 125 SER A O 1
ATOM 979 N N . GLY A 1 126 ? 8.937 14.618 -17.652 1.00 93.31 126 GLY A N 1
ATOM 980 C CA . GLY A 1 126 ? 8.365 13.406 -18.240 1.00 93.31 126 GLY A CA 1
ATOM 981 C C . GLY A 1 126 ? 8.484 13.318 -19.764 1.00 93.31 126 GLY A C 1
ATOM 982 O O . GLY A 1 126 ? 8.000 12.351 -20.343 1.00 93.31 126 GLY A O 1
ATOM 983 N N . ALA A 1 127 ? 9.101 14.299 -20.433 1.00 96.00 127 ALA A N 1
ATOM 984 C CA . ALA A 1 127 ? 9.138 14.373 -21.898 1.00 96.00 127 ALA A CA 1
ATOM 985 C C . ALA A 1 127 ? 9.762 13.131 -22.562 1.00 96.00 127 ALA A C 1
ATOM 987 O O . ALA A 1 127 ? 9.311 12.719 -23.627 1.00 96.00 127 ALA A O 1
ATOM 988 N N . ARG A 1 128 ? 10.757 12.509 -21.914 1.00 95.56 128 ARG A N 1
ATOM 989 C CA . ARG A 1 128 ? 11.441 11.302 -22.410 1.00 95.56 128 ARG A CA 1
ATOM 990 C C . ARG A 1 128 ? 10.796 9.988 -21.978 1.00 95.56 128 ARG A C 1
ATOM 992 O O . ARG A 1 128 ? 11.257 8.922 -22.375 1.00 95.56 128 ARG A O 1
ATOM 999 N N . TRP A 1 129 ? 9.712 10.038 -21.200 1.00 95.00 129 TRP A N 1
ATOM 1000 C CA . TRP A 1 129 ? 9.036 8.830 -20.728 1.00 95.00 129 TRP A CA 1
ATOM 1001 C C . TRP A 1 129 ? 8.654 7.850 -21.849 1.00 95.00 129 TRP A C 1
ATOM 1003 O O . TRP A 1 129 ? 8.872 6.657 -21.652 1.00 95.00 129 TRP A O 1
ATOM 1013 N N . PRO A 1 130 ? 8.155 8.284 -23.026 1.00 96.62 130 PRO A N 1
ATOM 1014 C CA . PRO A 1 130 ? 7.837 7.349 -24.104 1.00 96.62 130 PRO A CA 1
ATOM 1015 C C . PRO A 1 130 ? 9.045 6.532 -24.584 1.00 96.62 130 PRO A C 1
ATOM 1017 O O . PRO A 1 130 ? 8.894 5.347 -24.867 1.00 96.62 130 PRO A O 1
ATOM 1020 N N . GLU A 1 131 ? 10.240 7.133 -24.626 1.00 96.81 131 GLU A N 1
ATOM 1021 C CA . GLU A 1 131 ? 11.484 6.448 -25.008 1.00 96.81 131 GLU A CA 1
ATOM 1022 C C . GLU A 1 131 ? 11.877 5.403 -23.958 1.00 96.81 131 GLU A C 1
ATOM 1024 O O . GLU A 1 131 ? 12.160 4.256 -24.291 1.00 96.81 131 GLU A O 1
ATOM 1029 N N . TYR A 1 132 ? 11.843 5.783 -22.679 1.00 96.81 132 TYR A N 1
ATOM 1030 C CA . TYR A 1 132 ? 12.171 4.899 -21.556 1.00 96.81 132 TYR A CA 1
ATOM 1031 C C . TYR A 1 132 ? 11.189 3.745 -21.420 1.00 96.81 132 TYR A C 1
ATOM 1033 O O . TYR A 1 132 ? 11.581 2.610 -21.162 1.00 96.81 132 TYR A O 1
ATOM 1041 N N . TYR A 1 133 ? 9.906 4.030 -21.617 1.00 95.19 133 TYR A N 1
ATOM 1042 C CA . TYR A 1 133 ? 8.878 3.010 -21.629 1.00 95.19 133 TYR A CA 1
ATOM 1043 C C . TYR A 1 133 ? 9.100 2.026 -22.779 1.00 95.19 133 TYR A C 1
ATOM 1045 O O . TYR A 1 133 ? 9.080 0.824 -22.540 1.00 95.19 133 TYR A O 1
ATOM 1053 N N . ALA A 1 134 ? 9.366 2.507 -23.998 1.00 96.62 134 ALA A N 1
ATOM 1054 C CA . ALA A 1 134 ? 9.654 1.632 -25.134 1.00 96.62 134 ALA A CA 1
ATOM 1055 C C . ALA A 1 134 ? 10.876 0.736 -24.872 1.00 96.62 134 ALA A C 1
ATOM 1057 O O . ALA A 1 134 ? 10.787 -0.472 -25.066 1.00 96.62 134 ALA A O 1
ATOM 1058 N N . ASP A 1 135 ? 11.965 1.295 -24.337 1.00 96.12 135 ASP A N 1
ATOM 1059 C CA . ASP A 1 135 ? 13.169 0.535 -23.975 1.00 96.12 135 ASP A CA 1
ATOM 1060 C C . ASP A 1 135 ? 12.865 -0.587 -22.968 1.00 96.12 135 ASP A C 1
ATOM 1062 O O . ASP A 1 135 ? 13.222 -1.744 -23.186 1.00 96.12 135 ASP A O 1
ATOM 1066 N N . LEU A 1 136 ? 12.120 -0.285 -21.901 1.00 96.50 136 LEU A N 1
ATOM 1067 C CA . LEU A 1 136 ? 11.703 -1.287 -20.913 1.00 96.50 136 LEU A CA 1
ATOM 1068 C C . LEU A 1 136 ? 10.812 -2.376 -21.516 1.00 96.50 136 LEU A C 1
ATOM 1070 O O . LEU A 1 136 ? 10.941 -3.555 -21.176 1.00 96.50 136 LEU A O 1
ATOM 1074 N N . MET A 1 137 ? 9.883 -1.980 -22.381 1.00 95.81 137 MET A N 1
ATOM 1075 C CA . MET A 1 137 ? 8.913 -2.894 -22.969 1.00 95.81 137 MET A CA 1
ATOM 1076 C C . MET A 1 137 ? 9.539 -3.818 -24.011 1.00 95.81 137 MET A C 1
ATOM 1078 O O . MET A 1 137 ? 9.154 -4.984 -24.064 1.00 95.81 137 MET A O 1
ATOM 1082 N N . ASP A 1 138 ? 10.498 -3.318 -24.789 1.00 95.62 138 ASP A N 1
ATOM 1083 C CA . ASP A 1 138 ? 11.086 -4.036 -25.920 1.00 95.62 138 ASP A CA 1
ATOM 1084 C C . ASP A 1 138 ? 12.379 -4.771 -25.551 1.00 95.62 138 ASP A C 1
ATOM 1086 O O . ASP A 1 138 ? 12.579 -5.905 -25.980 1.00 95.62 138 ASP A O 1
ATOM 1090 N N . ASN A 1 139 ? 13.246 -4.166 -24.733 1.00 95.50 139 ASN A N 1
ATOM 1091 C CA . ASN A 1 139 ? 14.583 -4.704 -24.453 1.00 95.50 139 ASN A CA 1
ATOM 1092 C C . ASN A 1 139 ? 14.684 -5.444 -23.114 1.00 95.50 139 ASN A C 1
ATOM 1094 O O . ASN A 1 139 ? 15.638 -6.187 -22.890 1.00 95.50 139 ASN A O 1
ATOM 1098 N N . TYR A 1 140 ? 13.702 -5.269 -22.228 1.00 94.94 140 TYR A N 1
ATOM 1099 C CA . TYR A 1 140 ? 13.684 -5.886 -20.897 1.00 94.94 140 TYR A CA 1
ATOM 1100 C C . TYR A 1 140 ? 12.441 -6.754 -20.668 1.00 94.94 140 TYR A C 1
ATOM 1102 O O . TYR A 1 140 ? 12.006 -6.934 -19.532 1.00 94.94 140 TYR A O 1
ATOM 1110 N N . TYR A 1 141 ? 11.879 -7.311 -21.746 1.00 94.44 141 TYR A N 1
ATOM 1111 C CA . TYR A 1 141 ? 10.737 -8.234 -21.717 1.00 94.44 141 TYR A CA 1
ATOM 1112 C C . TYR A 1 141 ? 9.477 -7.678 -21.029 1.00 94.44 141 TYR A C 1
ATOM 1114 O O . TYR A 1 141 ? 8.652 -8.427 -20.496 1.00 94.44 141 TYR A O 1
ATOM 1122 N N . GLY A 1 142 ? 9.315 -6.351 -20.984 1.00 93.81 142 GLY A N 1
ATOM 1123 C CA . GLY A 1 142 ? 8.186 -5.730 -20.295 1.00 93.81 142 GLY A CA 1
ATOM 1124 C C . GLY A 1 142 ? 6.837 -6.160 -20.878 1.00 93.81 142 GLY A C 1
ATOM 1125 O O . GLY A 1 142 ? 5.881 -6.359 -20.127 1.00 93.81 142 GLY A O 1
ATOM 1126 N N . LYS A 1 143 ? 6.760 -6.377 -22.199 1.00 94.81 143 LYS A N 1
ATOM 1127 C CA . LYS A 1 143 ? 5.548 -6.871 -22.876 1.00 94.81 143 LYS A CA 1
ATOM 1128 C C . LYS A 1 143 ? 5.136 -8.249 -22.369 1.00 94.81 143 LYS A C 1
ATOM 1130 O O . LYS A 1 143 ? 3.984 -8.444 -21.991 1.00 94.81 143 LYS A O 1
ATOM 1135 N N . GLU A 1 144 ? 6.074 -9.183 -22.329 1.00 94.94 144 GLU A N 1
ATOM 1136 C CA . GLU A 1 144 ? 5.863 -10.568 -21.922 1.00 94.94 144 GLU A CA 1
ATOM 1137 C C . GLU A 1 144 ? 5.509 -10.661 -20.437 1.00 94.94 144 GLU A C 1
ATOM 1139 O O . GLU A 1 144 ? 4.589 -11.388 -20.059 1.00 94.94 144 GLU A O 1
ATOM 1144 N N . ILE A 1 145 ? 6.195 -9.882 -19.595 1.00 94.00 145 ILE A N 1
ATOM 1145 C CA . ILE A 1 145 ? 5.929 -9.815 -18.154 1.00 94.00 145 ILE A CA 1
ATOM 1146 C C . ILE A 1 145 ? 4.504 -9.314 -17.895 1.00 94.00 145 ILE A C 1
ATOM 1148 O O . ILE A 1 145 ? 3.760 -9.948 -17.143 1.00 94.00 145 ILE A O 1
ATOM 1152 N N . ILE A 1 146 ? 4.107 -8.202 -18.524 1.00 93.31 146 ILE A N 1
ATOM 1153 C CA . ILE A 1 146 ? 2.768 -7.629 -18.338 1.00 93.31 146 ILE A CA 1
ATOM 1154 C C . 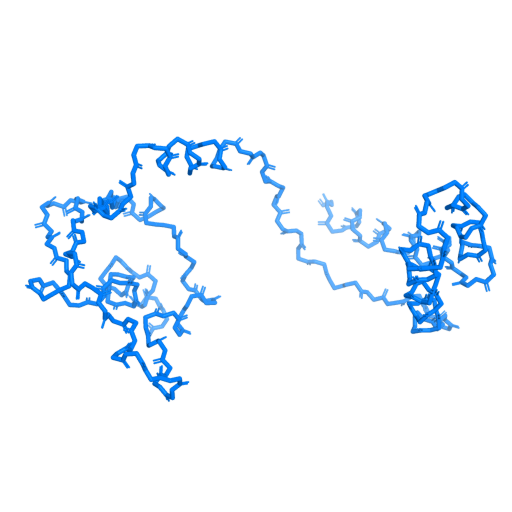ILE A 1 146 ? 1.697 -8.572 -18.887 1.00 93.31 146 ILE A C 1
ATOM 1156 O O . ILE A 1 146 ? 0.728 -8.839 -18.182 1.00 93.31 146 ILE A O 1
ATOM 1160 N N . ALA A 1 147 ? 1.885 -9.138 -20.082 1.00 94.06 147 ALA A N 1
ATOM 1161 C CA . ALA A 1 147 ? 0.927 -10.074 -20.672 1.00 94.06 147 ALA A CA 1
ATOM 1162 C C . ALA A 1 147 ? 0.694 -11.306 -19.779 1.00 94.06 147 ALA A C 1
ATOM 1164 O O . ALA A 1 147 ? -0.448 -11.713 -19.559 1.00 94.06 147 ALA A O 1
ATOM 1165 N N . ASN A 1 148 ? 1.761 -11.862 -19.200 1.00 93.75 148 ASN A N 1
ATOM 1166 C CA . ASN A 1 148 ? 1.675 -12.987 -18.273 1.00 93.75 148 ASN A CA 1
ATOM 1167 C C . ASN A 1 148 ? 0.946 -12.622 -16.966 1.00 93.75 148 ASN A C 1
ATOM 1169 O O . ASN A 1 148 ? 0.155 -13.416 -16.455 1.00 93.75 148 ASN A O 1
ATOM 1173 N N . PHE A 1 149 ? 1.175 -11.425 -16.416 1.00 91.00 149 PHE A N 1
ATOM 1174 C CA . PHE A 1 149 ? 0.437 -10.966 -15.235 1.00 91.00 149 PHE A CA 1
ATOM 1175 C C . PHE A 1 149 ? -1.031 -10.675 -15.544 1.00 91.00 149 PHE A C 1
ATOM 1177 O O . PHE A 1 149 ? -1.901 -11.044 -14.757 1.00 91.00 149 PHE A O 1
ATOM 1184 N N . GLU A 1 150 ? -1.333 -10.073 -16.695 1.00 91.81 150 GLU A N 1
ATOM 1185 C CA . GLU A 1 150 ? -2.712 -9.871 -17.139 1.00 91.81 150 GLU A CA 1
ATOM 1186 C C . GLU A 1 150 ? -3.459 -11.195 -17.274 1.00 91.81 150 GLU A C 1
ATOM 1188 O O . GLU A 1 150 ? -4.613 -11.289 -16.853 1.00 91.81 150 GLU A O 1
ATOM 1193 N N . GLN A 1 151 ? -2.813 -12.223 -17.829 1.00 91.94 151 GLN A N 1
ATOM 1194 C CA . GLN A 1 151 ? -3.401 -13.551 -17.939 1.00 91.94 151 GLN A CA 1
ATOM 1195 C C . GLN A 1 151 ? -3.748 -14.120 -16.558 1.00 91.94 151 GLN A C 1
ATOM 1197 O O . GLN A 1 151 ? -4.895 -14.503 -16.339 1.00 91.94 151 GLN A O 1
ATOM 1202 N N . GLN A 1 152 ? -2.809 -14.096 -15.609 1.00 90.56 152 GLN A N 1
ATOM 1203 C CA . GLN A 1 152 ? -3.036 -14.604 -14.250 1.00 90.56 152 GLN A CA 1
ATOM 1204 C C . GLN A 1 152 ? -4.168 -13.861 -13.527 1.00 90.56 152 GLN A C 1
ATOM 1206 O O . GLN A 1 152 ? -5.000 -14.473 -12.856 1.00 90.56 152 GLN A O 1
ATOM 1211 N N . VAL A 1 153 ? -4.248 -12.538 -13.694 1.00 89.50 153 VAL A N 1
ATOM 1212 C CA . VAL A 1 153 ? -5.336 -11.733 -13.120 1.00 89.50 153 VAL A CA 1
ATOM 1213 C C . VAL A 1 153 ? -6.678 -12.072 -13.769 1.00 89.50 153 VAL A C 1
ATOM 1215 O O . VAL A 1 153 ? -7.675 -12.203 -13.063 1.00 89.50 153 VAL A O 1
ATOM 1218 N N . ARG A 1 154 ? -6.726 -12.242 -15.096 1.00 88.44 154 ARG A N 1
ATOM 1219 C CA . ARG A 1 154 ? -7.954 -12.634 -15.809 1.00 88.44 154 ARG A CA 1
ATOM 1220 C C . ARG A 1 154 ? -8.426 -14.025 -15.411 1.00 88.44 154 ARG A C 1
ATOM 1222 O O . ARG A 1 154 ? -9.628 -14.224 -15.284 1.00 88.44 154 ARG A O 1
ATOM 1229 N N . GLU A 1 155 ? -7.510 -14.971 -15.238 1.00 88.00 155 GLU A N 1
ATOM 1230 C CA . GLU A 1 155 ? -7.828 -16.342 -14.832 1.00 88.00 155 GLU A CA 1
ATOM 1231 C C . GLU A 1 155 ? -8.449 -16.392 -13.439 1.00 88.00 155 GLU A C 1
ATOM 1233 O O . GLU A 1 155 ? -9.422 -17.107 -13.243 1.00 88.00 155 GLU A O 1
ATOM 1238 N N . ALA A 1 156 ? -7.955 -15.587 -12.501 1.00 85.06 156 ALA A N 1
ATOM 1239 C CA . ALA A 1 156 ? -8.505 -15.530 -11.150 1.00 85.06 156 ALA A CA 1
ATOM 1240 C C . ALA A 1 156 ? -9.729 -14.619 -10.988 1.00 85.06 156 ALA A C 1
ATOM 1242 O O . ALA A 1 156 ? -10.386 -14.649 -9.950 1.00 85.06 156 ALA A O 1
ATOM 1243 N N . ALA A 1 157 ? -10.001 -13.759 -11.971 1.00 81.75 157 ALA A N 1
ATOM 1244 C CA . ALA A 1 157 ? -11.213 -12.948 -12.021 1.00 81.75 157 ALA A CA 1
ATOM 1245 C C . ALA A 1 157 ? -12.410 -13.697 -12.640 1.00 81.75 157 ALA A C 1
ATOM 1247 O O . ALA A 1 157 ? -13.510 -13.140 -12.658 1.00 81.75 157 ALA A O 1
ATOM 1248 N N . ARG A 1 158 ? -12.191 -14.904 -13.183 1.00 74.25 158 ARG A N 1
ATOM 1249 C CA . ARG A 1 158 ? -13.246 -15.840 -13.603 1.00 74.25 158 ARG A CA 1
ATOM 1250 C C . ARG A 1 158 ? -13.773 -16.617 -12.405 1.00 74.25 158 ARG A C 1
ATOM 1252 O O . ARG A 1 158 ? -15.000 -16.849 -12.397 1.00 74.25 158 ARG A O 1
#

Organism: NCBI:txid456490

Sequence (158 aa):
MLDWLASKEGFLLTHYGFEGKHYTRSGNTITLLADNSGTGSGTPEAPDWLSTWSFFTPEAPMALGLQVIDPRLTERDKEIREFLAQLLTKPKLGVTLSPPIGIDVSAFRSKQNELLITLLFSDKSGARWPEYYADLMDNYYGKEIIANFEQQVREAAR